Protein AF-A0A1H9HJ88-F1 (afdb_monomer_lite)

Sequence (65 aa):
MIAFLRREPVLLQAAFLALVNLVVAFGLVELTAEQTGALVGVLAAVLGLWARRLVTPVSKLEEMP

Organism: NCBI:txid200379

Structure (mmCIF, N/CA/C/O backbone):
data_AF-A0A1H9HJ88-F1
#
_entry.id   AF-A0A1H9HJ88-F1
#
loop_
_atom_site.group_PDB
_atom_site.id
_atom_site.type_symbol
_atom_site.label_atom_id
_atom_site.label_alt_id
_atom_site.label_comp_id
_atom_site.label_asym_id
_atom_site.label_entity_id
_atom_site.label_seq_id
_atom_site.pdbx_PDB_ins_code
_atom_site.Cartn_x
_atom_site.Cartn_y
_atom_site.Cartn_z
_atom_site.occupancy
_atom_site.B_iso_or_equiv
_atom_site.auth_seq_id
_atom_site.auth_comp_id
_atom_site.auth_asym_id
_atom_site.auth_atom_id
_atom_site.pdbx_PDB_model_num
ATOM 1 N N . MET A 1 1 ? 1.760 -17.647 -16.195 1.00 54.06 1 MET A N 1
ATOM 2 C CA . MET A 1 1 ? 1.614 -16.809 -14.982 1.00 54.06 1 MET A CA 1
ATOM 3 C C . MET A 1 1 ? 2.931 -16.140 -14.574 1.00 54.06 1 MET A C 1
ATOM 5 O O . MET A 1 1 ? 2.992 -14.922 -14.599 1.00 54.06 1 MET A O 1
ATOM 9 N N . ILE A 1 2 ? 4.014 -16.889 -14.320 1.00 61.50 2 ILE A N 1
ATOM 10 C CA . ILE A 1 2 ? 5.318 -16.337 -13.872 1.00 61.50 2 ILE A CA 1
ATOM 11 C C . ILE A 1 2 ? 5.987 -15.398 -14.904 1.00 61.50 2 ILE A C 1
ATOM 13 O O . ILE A 1 2 ? 6.646 -14.433 -14.531 1.00 61.50 2 ILE A O 1
ATOM 17 N N . ALA A 1 3 ? 5.777 -15.619 -16.207 1.00 62.97 3 ALA A N 1
ATOM 18 C CA . ALA A 1 3 ? 6.313 -14.741 -17.254 1.00 62.97 3 ALA A CA 1
ATOM 19 C C . ALA A 1 3 ? 5.679 -13.335 -17.256 1.00 62.97 3 ALA A C 1
ATOM 21 O O . ALA A 1 3 ? 6.375 -12.355 -17.503 1.00 62.97 3 ALA A O 1
ATOM 22 N N . PHE A 1 4 ? 4.385 -13.225 -16.928 1.00 65.12 4 PHE A N 1
ATOM 23 C CA . PHE A 1 4 ? 3.697 -11.935 -16.797 1.00 65.12 4 PHE A CA 1
ATOM 24 C C . PHE A 1 4 ? 4.252 -11.140 -15.606 1.00 65.12 4 PHE A C 1
ATOM 26 O O . PHE A 1 4 ? 4.505 -9.945 -15.727 1.00 65.12 4 PHE A O 1
ATOM 33 N N . LEU A 1 5 ? 4.572 -11.840 -14.506 1.00 63.22 5 LEU A N 1
ATOM 34 C CA . LEU A 1 5 ? 5.158 -11.243 -13.303 1.00 63.22 5 LEU A CA 1
ATOM 35 C C . LEU A 1 5 ? 6.485 -10.516 -13.536 1.00 63.22 5 LEU A C 1
ATOM 37 O O . LEU A 1 5 ? 6.786 -9.546 -12.847 1.00 63.22 5 LEU A O 1
ATOM 41 N N . ARG A 1 6 ? 7.275 -10.969 -14.511 1.00 69.25 6 ARG A N 1
ATOM 42 C CA . ARG A 1 6 ? 8.531 -10.311 -14.889 1.00 69.25 6 ARG A CA 1
ATOM 43 C C . ARG A 1 6 ? 8.357 -9.222 -15.944 1.00 69.25 6 ARG A C 1
ATOM 45 O O . ARG A 1 6 ? 9.261 -8.411 -16.100 1.00 69.25 6 ARG A O 1
ATOM 52 N N . ARG A 1 7 ? 7.242 -9.219 -16.680 1.00 82.19 7 ARG A N 1
ATOM 53 C CA . ARG A 1 7 ? 7.019 -8.308 -17.810 1.00 82.19 7 ARG A CA 1
ATOM 54 C C . ARG A 1 7 ? 6.529 -6.938 -17.353 1.00 82.19 7 ARG A C 1
ATOM 56 O O . ARG A 1 7 ? 6.963 -5.934 -17.900 1.00 82.19 7 ARG A O 1
ATOM 63 N N . GLU A 1 8 ? 5.662 -6.909 -16.342 1.00 89.62 8 GLU A N 1
ATOM 64 C CA . GLU A 1 8 ? 5.007 -5.681 -15.868 1.00 89.62 8 GLU A CA 1
ATOM 65 C C . GLU A 1 8 ? 5.033 -5.576 -14.329 1.00 89.62 8 GLU A C 1
ATOM 67 O O . GLU A 1 8 ? 3.991 -5.574 -13.669 1.00 89.62 8 GLU A O 1
ATOM 72 N N . PRO A 1 9 ? 6.227 -5.489 -13.713 1.00 88.56 9 PRO A N 1
ATOM 73 C CA . PRO A 1 9 ? 6.370 -5.495 -12.253 1.00 88.56 9 PRO A CA 1
ATOM 74 C C . PRO A 1 9 ? 5.677 -4.304 -11.571 1.00 88.56 9 PRO A C 1
ATOM 76 O O . PRO A 1 9 ? 5.165 -4.438 -10.461 1.00 88.56 9 PRO A O 1
ATOM 79 N N . VAL A 1 10 ? 5.605 -3.151 -12.245 1.00 91.88 10 VAL A N 1
ATOM 80 C CA . VAL A 1 10 ? 4.946 -1.942 -11.721 1.00 91.88 10 VAL A CA 1
ATOM 81 C C . VAL A 1 10 ? 3.423 -2.104 -11.682 1.00 91.88 10 VAL A C 1
ATOM 83 O O . VAL A 1 10 ? 2.793 -1.714 -10.701 1.00 91.88 10 VAL A O 1
ATOM 86 N N . LEU A 1 11 ? 2.828 -2.728 -12.708 1.00 92.25 11 LEU A N 1
ATOM 87 C CA . LEU A 1 11 ? 1.388 -3.000 -12.730 1.00 92.25 11 LEU A CA 1
ATOM 88 C C . LEU A 1 11 ? 0.996 -3.919 -11.572 1.00 92.25 11 LEU A C 1
ATOM 90 O O . LEU A 1 11 ? 0.001 -3.674 -10.897 1.00 92.25 11 LEU A O 1
ATOM 9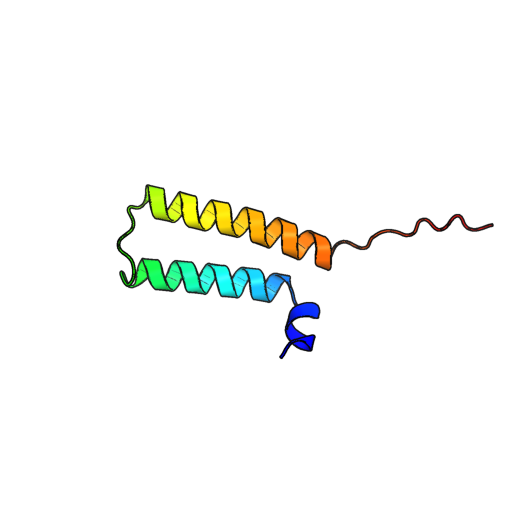4 N N . LEU A 1 12 ? 1.802 -4.947 -11.306 1.00 91.38 12 LEU A N 1
ATOM 95 C CA . LEU A 1 12 ? 1.562 -5.858 -10.190 1.00 91.38 12 LEU A CA 1
ATOM 96 C C . LEU A 1 12 ? 1.655 -5.177 -8.832 1.00 91.38 12 LEU A C 1
ATOM 98 O O . LEU A 1 12 ? 0.809 -5.421 -7.976 1.00 91.38 12 LEU A O 1
ATOM 102 N N . GLN A 1 13 ? 2.656 -4.316 -8.641 1.00 93.12 13 GLN A N 1
ATOM 103 C CA . GLN A 1 13 ? 2.756 -3.500 -7.435 1.00 93.12 13 GLN A CA 1
ATOM 104 C C . GLN A 1 13 ? 1.473 -2.683 -7.228 1.00 93.12 13 GLN A C 1
ATOM 106 O O . GLN A 1 13 ? 0.907 -2.693 -6.134 1.00 93.12 13 GLN A O 1
ATOM 111 N N . ALA A 1 14 ? 1.013 -1.984 -8.269 1.00 94.38 14 ALA A N 1
ATOM 112 C CA . ALA A 1 14 ? -0.172 -1.139 -8.189 1.00 94.38 14 ALA A CA 1
ATOM 113 C C . ALA A 1 14 ? -1.443 -1.960 -7.924 1.00 94.38 14 ALA A C 1
ATOM 115 O O . ALA A 1 14 ? -2.231 -1.608 -7.048 1.00 94.38 14 ALA A O 1
ATOM 116 N N . ALA A 1 15 ? -1.613 -3.083 -8.625 1.00 95.38 15 ALA A N 1
ATOM 117 C CA . ALA A 1 15 ? -2.751 -3.978 -8.452 1.00 95.38 15 ALA A CA 1
ATOM 118 C C . ALA A 1 15 ? -2.806 -4.572 -7.037 1.00 95.38 15 ALA A C 1
ATOM 120 O O . ALA A 1 15 ? -3.875 -4.631 -6.433 1.00 95.38 15 ALA A O 1
ATOM 121 N N . PHE A 1 16 ? -1.657 -4.964 -6.480 1.00 95.38 16 PHE A N 1
ATOM 122 C CA . PHE A 1 16 ? -1.588 -5.488 -5.120 1.00 95.38 16 PHE A CA 1
ATOM 123 C C . PHE A 1 16 ? -1.958 -4.425 -4.078 1.00 95.38 16 PHE A C 1
ATOM 125 O O . PHE A 1 16 ? -2.781 -4.688 -3.204 1.00 95.38 16 PHE A O 1
ATOM 132 N N . LEU A 1 17 ? -1.414 -3.208 -4.193 1.00 96.75 17 LEU A N 1
ATOM 133 C CA . LEU A 1 17 ? -1.779 -2.094 -3.308 1.00 96.75 17 LEU A CA 1
ATOM 134 C C . LEU A 1 17 ? -3.268 -1.751 -3.400 1.00 96.75 17 LEU A C 1
ATOM 136 O O . LEU A 1 17 ? -3.912 -1.535 -2.376 1.00 96.75 17 LEU A O 1
ATOM 140 N N . ALA A 1 18 ? -3.825 -1.731 -4.612 1.00 96.75 18 ALA A N 1
ATOM 141 C CA . ALA A 1 18 ? -5.248 -1.500 -4.823 1.00 96.75 18 ALA A CA 1
ATOM 142 C C . ALA A 1 18 ? -6.104 -2.577 -4.143 1.00 96.75 18 ALA A C 1
ATOM 144 O O . ALA A 1 18 ? -7.090 -2.243 -3.494 1.00 96.75 18 ALA A O 1
ATOM 145 N N . LEU A 1 19 ? -5.705 -3.849 -4.231 1.00 97.25 19 LEU A N 1
ATOM 146 C CA . LEU A 1 19 ? -6.419 -4.952 -3.592 1.00 97.25 19 LEU A CA 1
ATOM 147 C C . LEU A 1 19 ? -6.386 -4.849 -2.061 1.00 97.25 19 LEU A C 1
ATOM 149 O O . LEU A 1 19 ? -7.419 -5.023 -1.422 1.00 97.25 19 LEU A O 1
ATOM 153 N N . VAL A 1 20 ? -5.236 -4.504 -1.472 1.00 95.75 20 VAL A N 1
ATOM 154 C CA . VAL A 1 20 ? -5.130 -4.264 -0.022 1.00 95.75 20 VAL A CA 1
ATOM 155 C C . VAL A 1 20 ? -6.032 -3.106 0.404 1.00 95.75 20 VAL A C 1
ATOM 157 O O . VAL A 1 20 ? -6.806 -3.252 1.346 1.00 95.75 20 VAL A O 1
ATOM 160 N N . ASN A 1 21 ? -5.996 -1.987 -0.321 1.00 95.12 21 ASN A N 1
ATOM 161 C CA . ASN A 1 21 ? -6.874 -0.848 -0.049 1.00 95.12 21 ASN A CA 1
ATOM 162 C C . ASN A 1 21 ? -8.355 -1.219 -0.159 1.00 95.12 21 ASN A C 1
ATOM 164 O O . ASN A 1 21 ? -9.157 -0.757 0.645 1.00 95.12 21 ASN A O 1
ATOM 168 N N . LEU A 1 22 ? -8.719 -2.071 -1.118 1.00 96.88 22 LEU A N 1
ATOM 169 C CA . LEU A 1 22 ? -10.088 -2.543 -1.300 1.00 96.88 22 LEU A CA 1
ATOM 170 C C . LEU A 1 22 ? -10.557 -3.377 -0.102 1.00 96.88 22 LEU A C 1
ATOM 172 O O . LEU A 1 22 ? -11.646 -3.150 0.415 1.00 96.88 22 LEU A O 1
ATOM 176 N N . VAL A 1 23 ? -9.719 -4.304 0.369 1.00 95.94 23 VAL A N 1
ATOM 177 C CA . VAL A 1 23 ? -9.999 -5.139 1.550 1.00 95.94 23 VAL A CA 1
ATOM 178 C C . VAL A 1 23 ? -10.259 -4.272 2.781 1.00 95.94 23 VAL A C 1
ATOM 180 O O . VAL A 1 23 ? -11.235 -4.502 3.495 1.00 95.94 23 VAL A O 1
ATOM 183 N N . VAL A 1 24 ? -9.427 -3.252 3.000 1.00 95.12 24 VAL A N 1
ATOM 184 C CA . VAL A 1 24 ? -9.610 -2.312 4.113 1.00 95.12 24 VAL A CA 1
ATOM 185 C C . VAL A 1 24 ? -10.864 -1.454 3.914 1.00 95.12 24 VAL A C 1
ATOM 187 O O . VAL A 1 24 ? -11.649 -1.295 4.842 1.00 95.12 24 VAL A O 1
ATOM 190 N N . ALA A 1 25 ? -11.108 -0.954 2.700 1.00 94.31 25 ALA A N 1
ATOM 191 C CA . ALA A 1 25 ? -12.260 -0.105 2.394 1.00 94.31 25 ALA A CA 1
ATOM 192 C C . ALA A 1 25 ? -13.609 -0.820 2.577 1.00 94.31 25 ALA A C 1
ATOM 194 O O . ALA A 1 25 ? -14.571 -0.200 3.022 1.00 94.31 25 ALA A O 1
ATOM 195 N N . PHE A 1 26 ? -13.687 -2.118 2.268 1.00 96.56 26 PHE A N 1
ATOM 196 C CA . PHE A 1 26 ? -14.886 -2.928 2.513 1.00 96.56 26 PHE A CA 1
ATOM 197 C C . PHE A 1 26 ? -15.029 -3.394 3.969 1.00 96.56 26 PHE A C 1
ATOM 199 O O . PHE A 1 26 ? -15.970 -4.121 4.277 1.00 96.56 26 PHE A O 1
ATOM 206 N N . GLY A 1 27 ? -14.115 -3.003 4.862 1.00 91.56 27 GLY A N 1
ATOM 207 C CA . GLY A 1 27 ? -14.166 -3.393 6.270 1.00 91.56 27 GLY A CA 1
ATOM 208 C C . GLY A 1 27 ? -13.940 -4.889 6.491 1.00 91.56 27 GLY A C 1
ATOM 209 O O . GLY A 1 27 ? -14.333 -5.422 7.522 1.00 91.56 27 GLY A O 1
ATOM 210 N N . LEU A 1 28 ? -13.304 -5.584 5.538 1.00 93.38 28 LEU A N 1
ATOM 211 C CA . LEU A 1 28 ? -12.951 -7.000 5.699 1.00 93.38 28 LEU A CA 1
ATOM 212 C C . LEU A 1 28 ? -11.840 -7.196 6.743 1.00 93.38 28 LEU A C 1
ATOM 214 O O . LEU A 1 28 ? -11.643 -8.303 7.240 1.00 93.38 28 LEU A O 1
ATOM 218 N N . VAL A 1 29 ? -11.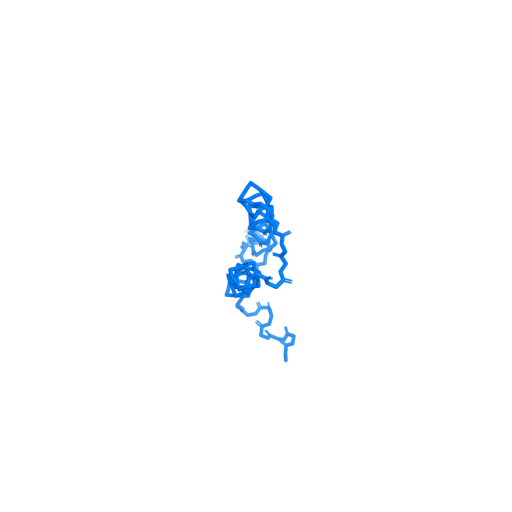112 -6.122 7.060 1.00 92.12 29 VAL A N 1
ATOM 219 C CA . VAL A 1 29 ? -10.162 -6.034 8.168 1.00 92.12 29 VAL A CA 1
ATOM 220 C C . VAL A 1 29 ? -10.404 -4.709 8.880 1.00 92.12 29 VAL A C 1
ATOM 222 O O . VAL A 1 29 ? -10.335 -3.649 8.258 1.00 92.12 29 VAL A O 1
ATOM 225 N N . GLU A 1 30 ? -10.669 -4.765 10.182 1.00 91.94 30 GLU A N 1
ATOM 226 C CA . GLU A 1 30 ? -10.826 -3.569 11.005 1.00 91.94 30 GLU A CA 1
ATOM 227 C C . GLU A 1 30 ? -9.450 -2.979 11.332 1.00 91.94 30 GLU A C 1
ATOM 229 O O . GLU A 1 30 ? -8.699 -3.514 12.147 1.00 91.94 30 GLU A O 1
ATOM 234 N N . LEU A 1 31 ? -9.113 -1.875 10.668 1.00 93.44 31 LEU A N 1
ATOM 235 C CA . LEU A 1 31 ? -7.917 -1.080 10.929 1.00 93.44 31 LEU A CA 1
ATOM 236 C C . LEU A 1 31 ? -8.331 0.362 11.205 1.00 93.44 31 LEU A C 1
ATOM 238 O O . LEU A 1 31 ? -9.232 0.892 10.554 1.00 93.44 31 LEU A O 1
ATOM 242 N N . THR A 1 32 ? -7.635 1.032 12.122 1.00 95.94 32 THR A N 1
ATOM 243 C CA . THR A 1 32 ? -7.776 2.487 12.252 1.00 95.94 32 THR A CA 1
ATOM 244 C C . THR A 1 32 ? -7.222 3.192 11.010 1.00 95.94 32 THR A C 1
ATOM 246 O O . THR A 1 32 ? -6.483 2.608 10.203 1.00 95.94 32 T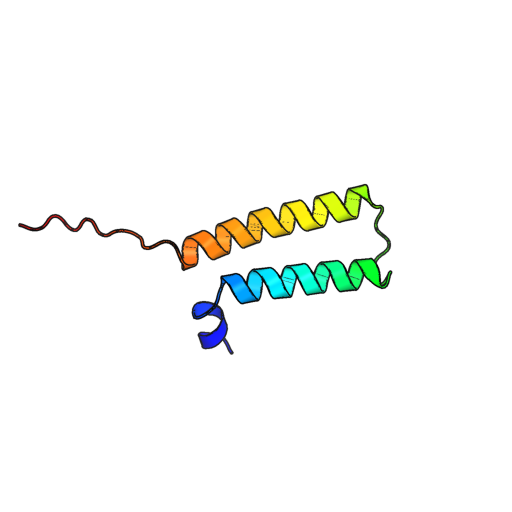HR A O 1
ATOM 249 N N . ALA A 1 33 ? -7.553 4.473 10.841 1.00 93.25 33 ALA A N 1
ATOM 250 C CA . ALA A 1 33 ? -7.047 5.271 9.727 1.00 93.25 33 ALA A CA 1
ATOM 251 C C . ALA A 1 33 ? -5.508 5.346 9.735 1.00 93.25 33 ALA A C 1
ATOM 253 O O . ALA A 1 33 ? -4.866 5.222 8.690 1.00 93.25 33 ALA A O 1
ATOM 254 N N . GLU A 1 34 ? -4.908 5.470 10.919 1.00 97.19 34 GLU A N 1
ATOM 255 C CA . GLU A 1 34 ? -3.459 5.514 11.118 1.00 97.19 34 GLU A CA 1
ATOM 256 C C . GLU A 1 34 ? -2.810 4.177 10.752 1.00 97.19 34 GLU A C 1
ATOM 258 O O . GLU A 1 34 ? -1.798 4.151 10.051 1.00 97.19 34 GLU A O 1
ATOM 263 N N . GLN A 1 35 ? -3.413 3.060 11.175 1.00 96.88 35 GLN A N 1
ATOM 264 C CA . GLN A 1 35 ? -2.933 1.716 10.845 1.00 96.88 35 GLN A CA 1
ATOM 265 C C . GLN A 1 35 ? -3.015 1.442 9.343 1.00 96.88 35 GLN A C 1
ATOM 267 O O . GLN A 1 35 ? -2.077 0.899 8.762 1.00 96.88 35 GLN A O 1
ATOM 272 N N . THR A 1 36 ? -4.108 1.865 8.707 1.00 96.00 36 THR A N 1
ATOM 273 C CA . THR A 1 36 ? -4.299 1.753 7.258 1.00 96.00 36 THR A CA 1
ATOM 274 C C . THR A 1 36 ? -3.234 2.549 6.510 1.00 96.00 36 THR A C 1
ATOM 276 O O . THR A 1 36 ? -2.555 2.006 5.639 1.00 96.00 36 THR A O 1
ATOM 279 N N . GLY A 1 37 ? -3.027 3.814 6.885 1.00 95.38 37 GLY A N 1
ATOM 280 C CA . GLY A 1 37 ? -2.000 4.662 6.282 1.00 95.38 37 GLY A CA 1
ATOM 281 C C . GLY A 1 37 ? -0.593 4.083 6.445 1.00 95.38 37 GLY A C 1
ATOM 282 O O . GLY A 1 37 ? 0.166 4.024 5.475 1.00 95.38 37 GLY A O 1
ATOM 283 N N . ALA A 1 38 ? -0.261 3.588 7.641 1.00 97.62 38 ALA A N 1
ATOM 284 C CA . ALA A 1 38 ? 1.023 2.949 7.913 1.00 97.62 38 ALA A CA 1
ATOM 285 C C . ALA A 1 38 ? 1.224 1.676 7.073 1.00 97.62 38 ALA A C 1
ATOM 287 O O . ALA A 1 38 ? 2.270 1.515 6.443 1.00 97.62 38 ALA A O 1
ATOM 288 N N . LEU A 1 39 ? 0.217 0.800 7.011 1.00 96.75 39 LEU A N 1
ATOM 289 C CA . LEU A 1 39 ? 0.256 -0.435 6.227 1.00 96.75 39 LEU A CA 1
ATOM 290 C C . LEU A 1 39 ? 0.486 -0.145 4.741 1.00 96.75 39 L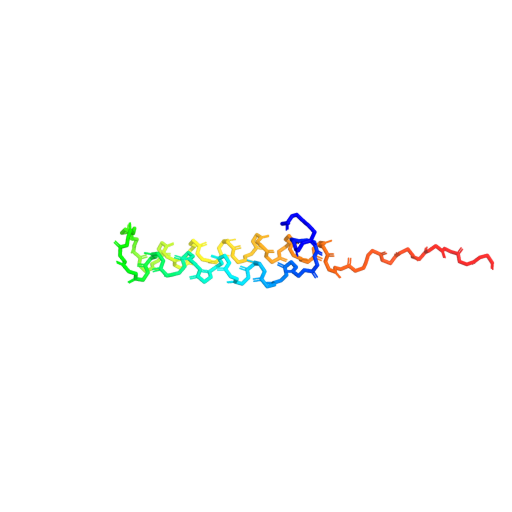EU A C 1
ATOM 292 O O . LEU A 1 39 ? 1.406 -0.691 4.131 1.00 96.75 39 LEU A O 1
ATOM 296 N N . VAL A 1 40 ? -0.329 0.737 4.164 1.00 96.19 40 VAL A N 1
ATOM 297 C CA . VAL A 1 40 ? -0.260 1.088 2.741 1.00 96.19 40 VAL A CA 1
ATOM 298 C C . VAL A 1 40 ? 1.069 1.763 2.419 1.00 96.19 40 VAL A C 1
ATOM 300 O O . VAL A 1 40 ? 1.693 1.430 1.412 1.00 96.19 40 VAL A O 1
ATOM 303 N N . GLY A 1 41 ? 1.545 2.655 3.292 1.00 97.50 41 GLY A N 1
ATOM 304 C CA . GLY A 1 41 ? 2.838 3.318 3.140 1.00 97.50 41 GLY A CA 1
ATOM 305 C C . GLY A 1 41 ? 4.011 2.335 3.133 1.00 97.50 41 GLY A C 1
ATOM 306 O O . GLY A 1 41 ? 4.853 2.385 2.233 1.00 97.50 41 GLY A O 1
ATOM 307 N N . VAL A 1 42 ? 4.046 1.396 4.085 1.00 98.12 42 VAL A N 1
ATOM 308 C CA . VAL A 1 42 ? 5.093 0.364 4.154 1.00 98.12 42 VAL A CA 1
ATOM 309 C C . VAL A 1 42 ? 5.048 -0.542 2.924 1.00 98.12 42 VAL A C 1
ATOM 311 O O . VAL A 1 42 ? 6.083 -0.777 2.296 1.00 98.12 42 VAL A O 1
ATOM 314 N N . LEU A 1 43 ? 3.861 -1.009 2.529 1.00 97.50 43 LEU A N 1
ATOM 315 C CA . LEU A 1 43 ? 3.699 -1.841 1.336 1.00 97.50 43 LEU A CA 1
ATOM 316 C C . LEU A 1 43 ? 4.151 -1.111 0.070 1.00 97.50 43 LEU A C 1
ATOM 318 O O . LEU A 1 43 ? 4.856 -1.694 -0.754 1.00 97.50 43 LEU A O 1
ATOM 322 N N . ALA A 1 44 ? 3.804 0.167 -0.073 1.00 96.44 44 ALA A N 1
ATOM 323 C CA . ALA A 1 44 ? 4.205 0.966 -1.221 1.00 96.44 44 ALA A CA 1
ATOM 324 C C . ALA A 1 44 ? 5.725 1.143 -1.296 1.00 96.44 44 ALA A C 1
ATOM 326 O O . ALA A 1 44 ? 6.299 0.997 -2.377 1.00 96.44 44 ALA A O 1
ATOM 327 N N . ALA A 1 45 ? 6.388 1.385 -0.163 1.00 97.12 45 ALA A N 1
ATOM 328 C CA . ALA A 1 45 ? 7.842 1.502 -0.105 1.00 97.12 45 ALA A CA 1
ATOM 329 C C . ALA A 1 45 ? 8.542 0.184 -0.476 1.00 97.12 45 ALA A C 1
ATOM 331 O O . ALA A 1 45 ? 9.455 0.175 -1.305 1.00 97.12 45 ALA A O 1
ATOM 332 N N . VAL A 1 46 ? 8.092 -0.939 0.094 1.00 96.75 46 VAL A N 1
ATOM 333 C CA . VAL A 1 46 ? 8.683 -2.263 -0.157 1.00 96.75 46 VAL A CA 1
ATOM 334 C C . VAL A 1 46 ? 8.480 -2.688 -1.609 1.00 96.75 46 VAL A C 1
ATOM 336 O O . VAL A 1 46 ? 9.443 -3.056 -2.286 1.00 96.75 46 VAL A O 1
ATOM 339 N N . LEU A 1 47 ? 7.247 -2.603 -2.113 1.00 94.75 47 LEU A N 1
ATOM 340 C CA . LEU A 1 47 ? 6.936 -2.982 -3.489 1.00 94.75 47 LEU A CA 1
ATOM 341 C C . LEU A 1 47 ? 7.595 -2.038 -4.493 1.00 94.75 47 LEU A C 1
ATOM 343 O O . LEU A 1 47 ? 8.086 -2.505 -5.514 1.00 94.75 47 LEU A O 1
ATOM 347 N N . GLY A 1 48 ? 7.683 -0.744 -4.177 1.00 94.19 48 GLY A N 1
ATOM 348 C CA . GLY A 1 48 ? 8.393 0.239 -4.991 1.00 94.19 48 GLY A CA 1
ATOM 349 C C . GLY A 1 48 ? 9.883 -0.063 -5.102 1.00 94.19 48 GLY A C 1
ATOM 350 O O . GLY A 1 48 ? 10.439 -0.026 -6.199 1.00 94.19 48 GLY A O 1
ATOM 351 N N . LEU A 1 49 ? 10.536 -0.431 -3.995 1.00 94.38 49 LEU A N 1
ATOM 352 C CA . LEU A 1 49 ? 11.938 -0.848 -4.013 1.00 94.38 49 LEU A CA 1
ATOM 353 C C . LEU A 1 49 ? 12.130 -2.135 -4.827 1.00 94.38 49 LEU A C 1
ATOM 355 O O . LEU A 1 49 ? 13.073 -2.235 -5.614 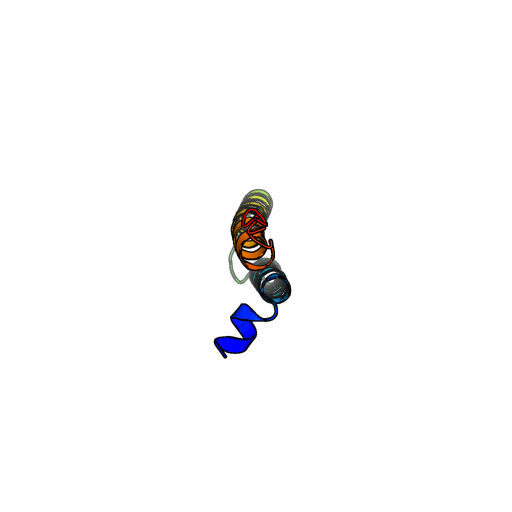1.00 94.38 49 LEU A O 1
ATOM 359 N N . TRP A 1 50 ? 11.231 -3.105 -4.659 1.00 92.19 50 TRP A N 1
ATOM 360 C CA . TRP A 1 50 ? 11.251 -4.355 -5.412 1.00 92.19 50 TRP A CA 1
ATOM 361 C C . TRP A 1 50 ? 11.070 -4.120 -6.917 1.00 92.19 50 TRP A C 1
ATOM 363 O O . TRP A 1 50 ? 11.920 -4.539 -7.704 1.00 92.19 50 TRP A O 1
ATOM 373 N N . ALA A 1 51 ? 10.031 -3.384 -7.320 1.00 91.06 51 ALA A N 1
ATOM 374 C CA . ALA A 1 51 ? 9.768 -3.054 -8.716 1.00 91.06 51 ALA A CA 1
ATOM 375 C C . ALA A 1 51 ? 10.931 -2.263 -9.323 1.00 91.06 51 ALA A C 1
ATOM 377 O O . ALA A 1 51 ? 11.383 -2.589 -10.420 1.00 91.06 51 ALA A O 1
ATOM 378 N N . ARG A 1 52 ? 11.498 -1.301 -8.577 1.00 90.94 52 ARG A N 1
ATOM 379 C CA . ARG A 1 52 ? 12.692 -0.556 -8.994 1.00 90.94 52 ARG A CA 1
ATOM 380 C C . ARG A 1 52 ? 13.848 -1.490 -9.341 1.00 90.94 52 ARG A C 1
ATOM 382 O O . ARG A 1 52 ? 14.474 -1.282 -10.374 1.00 90.94 52 ARG A O 1
ATOM 389 N N . ARG A 1 53 ? 14.134 -2.518 -8.537 1.00 88.06 53 ARG A N 1
ATOM 390 C CA . ARG A 1 53 ? 15.218 -3.475 -8.839 1.00 88.06 53 ARG A CA 1
ATOM 391 C C . ARG A 1 53 ? 14.977 -4.308 -10.096 1.00 88.06 53 ARG A C 1
ATOM 393 O O . ARG A 1 53 ? 15.943 -4.772 -10.687 1.00 88.06 53 ARG A O 1
ATOM 400 N N . LEU A 1 54 ? 13.722 -4.501 -10.493 1.00 87.00 54 LEU A N 1
ATOM 401 C CA . LEU A 1 54 ? 13.372 -5.259 -11.694 1.00 87.00 54 LEU A CA 1
ATOM 402 C C . LEU A 1 54 ? 13.406 -4.408 -12.966 1.00 87.00 54 LEU A C 1
ATOM 404 O O . LEU A 1 54 ? 13.698 -4.941 -14.031 1.00 87.00 54 LEU A O 1
ATOM 408 N N . VAL A 1 55 ? 13.109 -3.108 -12.860 1.00 87.56 55 VAL A N 1
ATOM 409 C CA . VAL A 1 55 ? 13.042 -2.203 -14.023 1.00 87.56 55 VAL A CA 1
ATOM 410 C C . VAL A 1 55 ? 14.271 -1.321 -14.195 1.00 87.56 55 VAL A C 1
ATOM 412 O O . VAL A 1 55 ? 14.469 -0.783 -15.278 1.00 87.56 55 VAL A O 1
ATOM 415 N N . THR A 1 56 ? 15.089 -1.139 -13.152 1.00 84.00 56 THR A N 1
ATOM 416 C CA . THR A 1 56 ? 16.316 -0.340 -13.258 1.00 84.00 56 THR A CA 1
ATOM 417 C C . THR A 1 56 ? 17.346 -1.143 -14.046 1.00 84.00 56 THR A C 1
ATOM 419 O O . THR A 1 56 ? 17.766 -2.201 -13.567 1.00 84.00 56 THR A O 1
ATOM 422 N N . PRO A 1 57 ? 17.791 -0.661 -15.219 1.00 73.69 57 PRO A N 1
ATOM 423 C CA . PRO A 1 57 ? 18.881 -1.291 -15.939 1.00 73.69 57 PRO A CA 1
ATOM 424 C C . PRO A 1 57 ? 20.122 -1.233 -15.054 1.00 73.69 57 PRO A C 1
ATOM 426 O O . PRO A 1 57 ? 20.546 -0.153 -14.640 1.00 73.69 57 PRO A O 1
ATOM 429 N N . VAL A 1 58 ? 20.716 -2.385 -14.757 1.00 70.25 58 VAL A N 1
ATOM 430 C CA . VAL A 1 58 ? 22.080 -2.401 -14.237 1.00 70.25 58 VAL A CA 1
ATOM 431 C C . VAL A 1 58 ? 22.927 -2.044 -15.443 1.00 70.25 58 VAL A C 1
ATOM 433 O O . VAL A 1 58 ? 23.137 -2.885 -16.315 1.00 70.25 58 VAL A O 1
ATOM 436 N N . SER A 1 59 ? 23.308 -0.775 -15.577 1.00 64.06 59 SER A N 1
ATOM 437 C CA . SER A 1 59 ? 24.260 -0.372 -16.600 1.00 64.06 59 SER A CA 1
ATOM 438 C C . SER A 1 59 ? 25.531 -1.173 -16.349 1.00 64.06 59 SER A C 1
ATOM 440 O O . SER A 1 59 ? 26.339 -0.825 -15.489 1.00 64.06 59 SER A O 1
ATOM 442 N N . LYS A 1 60 ? 25.697 -2.268 -17.091 1.00 60.66 60 LYS A N 1
ATOM 443 C CA . LYS A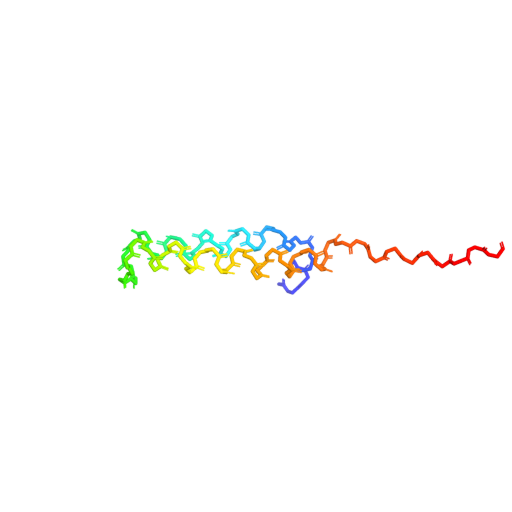 1 60 ? 27.014 -2.751 -17.451 1.00 60.66 60 LYS A CA 1
ATOM 444 C C . LYS A 1 60 ? 27.637 -1.618 -18.257 1.00 60.66 60 LYS A C 1
ATOM 446 O O . LYS A 1 60 ? 27.512 -1.567 -19.475 1.00 60.66 60 LYS A O 1
ATOM 451 N N . LEU A 1 61 ? 28.274 -0.687 -17.556 1.00 62.06 61 LEU A N 1
ATOM 452 C CA . LEU A 1 61 ? 29.432 0.011 -18.085 1.00 62.06 61 LEU A CA 1
ATOM 453 C C . LEU A 1 61 ? 30.526 -1.062 -18.177 1.00 62.06 61 LEU A C 1
ATOM 455 O O . LEU A 1 61 ? 31.438 -1.114 -17.365 1.00 62.06 61 LEU A O 1
ATOM 459 N N . GLU A 1 62 ? 30.318 -2.033 -19.067 1.00 59.81 62 GLU A N 1
ATOM 460 C CA . GLU A 1 62 ? 31.366 -2.931 -19.508 1.00 59.81 62 GLU A CA 1
ATOM 461 C C . GLU A 1 62 ? 32.255 -2.014 -20.334 1.00 59.81 62 GLU A C 1
ATOM 463 O O . GLU A 1 62 ? 31.846 -1.526 -21.389 1.00 59.81 62 GLU A O 1
ATOM 468 N N . GLU A 1 63 ? 33.368 -1.634 -19.710 1.00 64.56 63 GLU A N 1
ATOM 469 C CA . GLU A 1 63 ? 34.465 -0.870 -20.279 1.00 64.56 63 GLU A CA 1
ATOM 470 C C . GLU A 1 63 ? 34.653 -1.309 -21.733 1.00 64.56 63 GLU A C 1
ATOM 472 O O . GLU A 1 63 ? 35.032 -2.447 -22.012 1.00 64.56 63 GLU A O 1
ATOM 477 N N . MET A 1 64 ? 34.281 -0.430 -22.666 1.00 61.75 64 MET A N 1
ATOM 478 C CA . MET A 1 64 ? 34.601 -0.635 -24.070 1.00 61.75 64 MET A CA 1
ATOM 479 C C . MET A 1 64 ? 36.134 -0.595 -24.178 1.00 61.75 64 MET A C 1
ATOM 481 O O . MET A 1 64 ? 36.710 0.384 -23.695 1.00 61.75 64 MET A O 1
ATOM 485 N N . PRO A 1 65 ? 36.788 -1.631 -24.736 1.00 63.56 65 PRO A N 1
ATOM 486 C CA . PRO A 1 65 ? 38.224 -1.592 -24.997 1.00 63.56 65 PRO A CA 1
ATOM 487 C C . PRO A 1 65 ? 38.587 -0.525 -26.036 1.00 63.56 65 PRO A C 1
ATOM 489 O O . PRO A 1 65 ? 37.748 -0.244 -26.927 1.00 63.56 65 PRO A O 1
#

Secondary structure (DSSP, 8-state):
-HHHHHH-HHHHHHHHHHHHHHHHHTTSS---HHHHHHHHHHHHHHHHHHHHHHHS---------

Foldseek 3Di:
DVVVCLVCLPVVLVVVLVVLVVCVVVPVDDDDPVRNCVVSVVSNVVSVVVSCVSPPDPPPPVPDD

pLDDT: mean 86.87, std 13.21, range [54.06, 98.12]

Radius of gyration: 16.55 Å; chains: 1; bounding box: 53×22×37 Å